Protein AF-A0A956RHZ8-F1 (afdb_monomer_lite)

Foldseek 3Di:
DDQQADADCVQQVQLNVLQVPAPHRLPGPQQKKFFLLLLVVLCVVQPPPVDDSNHHGPVLVCCNVPPDDRRDIDHLSSSVSVLSSSCSVPNPDLVSLLVVLQVVVVVVCVDPVNVVCCVPQPPQNVLVCVQVVCVSTIGQKGKDWPDDDVVDTDIDIGHPPSSDDPSNCSNVPD

Radius of gyration: 16.95 Å; chains: 1; bounding box: 36×35×51 Å

pLDDT: mean 84.94, std 13.13, range [32.81, 98.25]

Secondary structure (DSSP, 8-state):
--TTS---TTT-HHHHHHHHHSTTGGGS-TT-EEEHHHHHHHHHHS--TT--TTTS-HHHHHHHHSPPPTT-EEEHHHHHHHHHHHHHHH-SSHHHHHHHHHHHHHHHHHSHHHHHHHHHH-HHHHHTTHHHHHHHHEES-EEEEEEEETTEEEEEEE--TTSS-HHHHTTT--

Sequence (174 aa):
MTPLDAIAPDVYPTVARYLEALPRGLASYPECVNKASLLRSALDVHPLHGARPSALPSALLELIRRPPLVSTWIPAVHDLAIKLVIFDAHFGSIDAFERFAYDAQLALFDGPLYRFSMRRLGPQRLLRRVPTRWRHFHRGTTLTLERVEPGRAALLHDAPAGLYGEVAFAGLSA

Structure (mmCIF, N/CA/C/O backbone):
data_AF-A0A956RHZ8-F1
#
_entry.id   AF-A0A956RHZ8-F1
#
loop_
_atom_site.group_PDB
_atom_site.id
_atom_site.type_symbol
_atom_site.label_atom_id
_atom_site.label_alt_id
_atom_site.label_comp_id
_atom_site.label_asym_id
_atom_site.label_entity_id
_atom_site.label_seq_id
_atom_site.pdbx_PDB_ins_code
_atom_site.Cartn_x
_atom_site.Cartn_y
_atom_site.Cartn_z
_atom_site.occupancy
_atom_site.B_iso_or_equiv
_atom_site.auth_seq_id
_atom_site.auth_comp_id
_atom_site.auth_asym_id
_atom_site.auth_atom_id
_atom_site.pdbx_PDB_model_num
ATOM 1 N N . MET A 1 1 ? 9.896 -12.280 -23.480 1.00 41.50 1 MET A N 1
ATOM 2 C CA . MET A 1 1 ? 9.618 -11.256 -22.451 1.00 41.50 1 MET A CA 1
ATOM 3 C C . MET A 1 1 ? 10.223 -9.952 -22.931 1.00 41.50 1 MET A C 1
ATOM 5 O O . MET A 1 1 ? 11.437 -9.865 -23.039 1.00 41.50 1 MET A O 1
ATOM 9 N N . THR A 1 2 ? 9.392 -8.996 -23.332 1.00 32.81 2 THR A N 1
ATOM 10 C CA . THR A 1 2 ? 9.848 -7.671 -23.774 1.00 32.81 2 THR A CA 1
ATOM 11 C C . THR A 1 2 ? 10.274 -6.865 -22.538 1.00 32.81 2 THR A C 1
ATOM 13 O O . THR A 1 2 ? 9.552 -6.904 -21.544 1.00 32.81 2 THR A O 1
ATOM 16 N N . PRO A 1 3 ? 11.393 -6.123 -22.561 1.00 43.69 3 PRO A N 1
ATOM 17 C CA . PRO A 1 3 ? 11.930 -5.386 -21.403 1.00 43.69 3 PRO A CA 1
ATOM 18 C C . PRO A 1 3 ? 11.057 -4.226 -20.867 1.00 43.69 3 PRO A C 1
ATOM 20 O O . PRO A 1 3 ? 11.507 -3.481 -20.008 1.00 43.69 3 PRO A O 1
ATOM 23 N N . LEU A 1 4 ? 9.817 -4.060 -21.343 1.00 45.72 4 LEU A N 1
ATOM 24 C CA . LEU A 1 4 ? 8.912 -2.957 -20.983 1.00 45.72 4 LEU A CA 1
ATOM 25 C C . LEU A 1 4 ? 8.090 -3.183 -19.699 1.00 45.72 4 LEU A C 1
ATOM 27 O O . LEU A 1 4 ? 7.489 -2.232 -19.208 1.00 45.72 4 LEU A O 1
ATOM 31 N N . ASP A 1 5 ? 8.088 -4.398 -19.141 1.00 64.50 5 ASP A N 1
ATOM 32 C CA . ASP A 1 5 ? 7.313 -4.733 -17.931 1.00 64.50 5 ASP A CA 1
ATOM 33 C C . ASP A 1 5 ? 8.171 -5.248 -16.762 1.00 64.50 5 ASP A C 1
ATOM 35 O O . ASP A 1 5 ? 7.640 -5.739 -15.766 1.00 64.50 5 ASP A O 1
ATOM 39 N N . ALA A 1 6 ? 9.500 -5.145 -16.861 1.00 75.06 6 ALA A N 1
ATOM 40 C CA . ALA A 1 6 ? 10.400 -5.563 -15.791 1.00 75.06 6 ALA A CA 1
ATOM 41 C C . ALA A 1 6 ? 10.579 -4.448 -14.748 1.00 75.06 6 ALA A C 1
ATOM 43 O O . ALA A 1 6 ? 10.723 -3.274 -15.085 1.00 75.06 6 ALA A O 1
ATOM 44 N N . ILE A 1 7 ? 10.585 -4.827 -13.471 1.00 88.38 7 ILE A N 1
ATOM 45 C CA . ILE A 1 7 ? 10.961 -3.938 -12.369 1.00 88.38 7 ILE A CA 1
ATOM 46 C C . ILE A 1 7 ? 12.488 -3.942 -12.236 1.00 88.38 7 ILE A C 1
ATOM 48 O O . ILE A 1 7 ? 13.102 -4.988 -12.440 1.00 88.38 7 ILE A O 1
ATOM 52 N N . ALA A 1 8 ? 13.103 -2.807 -11.901 1.00 91.50 8 ALA A N 1
ATOM 53 C CA . ALA A 1 8 ? 14.537 -2.748 -11.602 1.00 91.50 8 ALA A CA 1
ATOM 54 C C . ALA A 1 8 ? 14.767 -3.144 -10.129 1.00 91.50 8 ALA A C 1
ATOM 56 O O . ALA A 1 8 ? 14.454 -2.343 -9.243 1.00 91.50 8 ALA A O 1
ATOM 57 N N . PRO A 1 9 ? 15.252 -4.365 -9.827 1.00 90.75 9 PRO A N 1
ATOM 58 C CA . PRO A 1 9 ? 15.326 -4.871 -8.454 1.00 90.75 9 PRO A CA 1
ATOM 59 C C . PRO A 1 9 ? 16.394 -4.167 -7.606 1.00 90.75 9 PRO A C 1
ATOM 61 O O . PRO A 1 9 ? 16.305 -4.180 -6.386 1.00 90.75 9 PRO A O 1
ATOM 64 N N . ASP 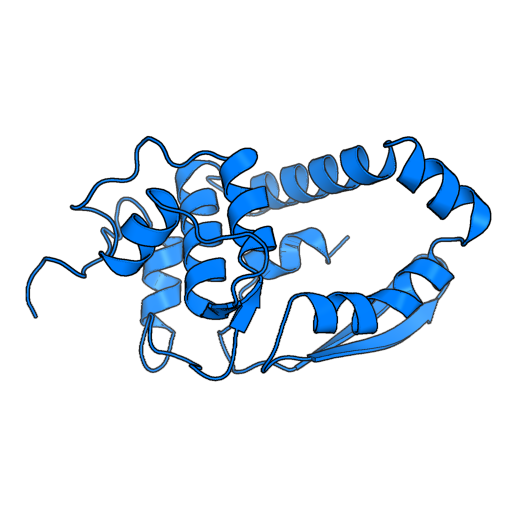A 1 10 ? 17.385 -3.538 -8.236 1.00 90.31 10 ASP A N 1
ATOM 65 C CA . ASP A 1 10 ? 18.398 -2.698 -7.590 1.00 90.31 10 ASP A CA 1
ATOM 66 C C . ASP A 1 10 ? 17.829 -1.359 -7.096 1.00 90.31 10 ASP A C 1
ATOM 68 O O . ASP A 1 10 ? 18.359 -0.773 -6.155 1.00 90.31 10 ASP A O 1
ATOM 72 N N . VAL A 1 11 ? 16.733 -0.896 -7.706 1.00 90.56 11 VAL A N 1
ATOM 73 C CA . VAL A 1 11 ? 16.038 0.342 -7.327 1.00 90.56 11 VAL A CA 1
ATOM 74 C C . VAL A 1 11 ? 14.838 0.055 -6.422 1.00 90.56 11 VAL A C 1
ATOM 76 O O . VAL A 1 11 ? 14.601 0.795 -5.472 1.00 90.56 11 VAL A O 1
ATOM 79 N N . TYR A 1 12 ? 14.085 -1.011 -6.708 1.00 92.50 12 TYR A N 1
ATOM 80 C CA . TYR A 1 12 ? 12.854 -1.380 -5.998 1.00 92.50 12 TYR A CA 1
ATOM 81 C C . TYR A 1 12 ? 12.895 -2.839 -5.507 1.00 92.50 12 TYR A C 1
ATOM 83 O O . TYR A 1 12 ? 12.127 -3.685 -5.991 1.00 92.50 12 TYR A O 1
ATOM 91 N N . PRO A 1 13 ? 13.811 -3.171 -4.576 1.00 91.88 13 PRO A N 1
ATOM 92 C CA . PRO A 1 13 ? 14.041 -4.548 -4.142 1.00 91.88 13 PRO A CA 1
ATOM 93 C C . PRO A 1 13 ? 12.826 -5.164 -3.442 1.00 91.88 13 PRO A C 1
ATOM 95 O O . PRO A 1 13 ? 12.537 -6.351 -3.628 1.00 91.88 13 PRO A O 1
ATOM 98 N N . THR A 1 14 ? 12.077 -4.383 -2.658 1.00 91.94 14 THR A N 1
ATOM 99 C CA . THR A 1 14 ? 10.922 -4.899 -1.914 1.00 91.94 14 THR A CA 1
ATOM 100 C C . THR A 1 14 ? 9.770 -5.212 -2.854 1.00 91.94 14 THR A C 1
ATOM 102 O O . THR A 1 14 ? 9.137 -6.265 -2.724 1.00 91.94 14 THR A O 1
ATOM 105 N N . VAL A 1 15 ? 9.516 -4.341 -3.834 1.00 92.12 15 VAL A N 1
ATOM 106 C CA . VAL A 1 15 ? 8.467 -4.569 -4.838 1.00 92.12 15 VAL A CA 1
ATOM 107 C C . VAL A 1 15 ? 8.823 -5.758 -5.728 1.00 92.12 15 VAL A C 1
ATOM 109 O O . VAL A 1 15 ? 7.953 -6.580 -6.009 1.00 92.12 15 VAL A O 1
ATOM 112 N N . ALA A 1 16 ? 10.089 -5.882 -6.140 1.00 93.69 16 ALA A N 1
ATOM 113 C CA . ALA A 1 16 ? 10.557 -7.006 -6.949 1.00 93.69 16 ALA A CA 1
ATOM 114 C C . ALA A 1 16 ? 10.304 -8.346 -6.257 1.00 93.69 16 ALA A C 1
ATOM 116 O O . ALA A 1 16 ? 9.614 -9.205 -6.810 1.00 93.69 16 ALA A O 1
ATOM 117 N N . ARG A 1 17 ? 10.766 -8.476 -5.009 1.00 93.00 17 ARG A N 1
ATOM 118 C CA . ARG A 1 17 ? 10.560 -9.677 -4.190 1.00 93.00 17 ARG A CA 1
ATOM 119 C C . ARG A 1 17 ? 9.079 -9.984 -3.979 1.00 93.00 17 ARG A C 1
ATOM 121 O O . ARG A 1 17 ? 8.675 -11.142 -4.014 1.00 93.00 17 ARG A O 1
ATOM 128 N N . TYR A 1 18 ? 8.265 -8.955 -3.752 1.00 94.06 18 TYR A N 1
ATOM 129 C CA . TYR A 1 18 ? 6.822 -9.111 -3.606 1.00 94.06 18 TYR A CA 1
ATOM 130 C C . TYR A 1 18 ? 6.180 -9.679 -4.876 1.00 94.06 18 TYR A C 1
ATOM 132 O O . TYR A 1 18 ? 5.458 -10.668 -4.798 1.00 94.06 18 TYR A O 1
ATOM 140 N N . LEU A 1 19 ? 6.458 -9.094 -6.045 1.00 93.75 19 LEU A N 1
ATOM 141 C CA . LEU A 1 19 ? 5.863 -9.543 -7.306 1.00 93.75 19 LEU A CA 1
ATOM 142 C C . LEU A 1 19 ? 6.330 -10.945 -7.713 1.00 93.75 19 LEU A C 1
ATOM 144 O O . LEU A 1 19 ? 5.533 -11.689 -8.277 1.00 93.75 19 LEU A O 1
ATOM 148 N N . GLU A 1 20 ? 7.577 -11.309 -7.412 1.00 93.94 20 GLU A N 1
ATOM 149 C CA . GLU A 1 20 ? 8.113 -12.655 -7.652 1.00 93.94 20 GLU A CA 1
ATOM 150 C C . GLU A 1 20 ? 7.435 -13.719 -6.775 1.00 93.94 20 GLU A C 1
ATOM 152 O O . GLU A 1 20 ? 7.165 -14.824 -7.239 1.00 93.94 20 GLU A O 1
ATOM 157 N N . ALA A 1 21 ? 7.096 -13.379 -5.528 1.00 93.81 21 ALA A N 1
ATOM 158 C CA . ALA A 1 21 ? 6.405 -14.288 -4.614 1.00 93.81 21 ALA A CA 1
ATOM 159 C C . ALA A 1 21 ? 4.920 -14.510 -4.966 1.00 93.81 21 ALA A C 1
ATOM 161 O O . ALA A 1 21 ? 4.289 -15.431 -4.441 1.00 93.81 21 ALA A O 1
ATOM 162 N N . LEU A 1 22 ? 4.337 -13.667 -5.822 1.00 94.44 22 LEU A N 1
ATOM 163 C CA . LEU A 1 22 ? 2.934 -13.765 -6.207 1.00 94.44 22 LEU A CA 1
ATOM 164 C C . LEU A 1 22 ? 2.716 -14.777 -7.347 1.00 94.44 22 LEU A C 1
ATOM 166 O O . LEU A 1 22 ? 3.477 -14.775 -8.313 1.00 94.44 22 LEU A O 1
ATOM 170 N N . PRO A 1 23 ? 1.603 -15.542 -7.348 1.00 95.00 23 PRO A N 1
ATOM 171 C CA . PRO A 1 23 ? 1.362 -16.584 -8.353 1.00 95.00 23 PRO A CA 1
ATOM 172 C C . PRO A 1 23 ? 1.405 -16.109 -9.813 1.00 95.00 23 PRO A C 1
ATOM 174 O O . PRO A 1 23 ? 1.738 -16.879 -10.710 1.00 95.00 23 PRO A O 1
ATOM 177 N N . ARG A 1 24 ? 1.005 -14.858 -10.074 1.00 94.69 24 ARG A N 1
ATOM 178 C CA . ARG A 1 24 ? 0.957 -14.240 -11.412 1.00 94.69 24 ARG A CA 1
ATOM 179 C C . ARG A 1 24 ? 1.449 -12.787 -11.399 1.00 94.69 24 ARG A C 1
ATOM 181 O O . ARG A 1 24 ? 0.967 -11.967 -12.185 1.00 94.69 24 ARG A O 1
ATOM 188 N N . GLY A 1 25 ? 2.343 -12.435 -10.470 1.00 94.44 25 GLY A N 1
ATOM 189 C CA . GLY A 1 25 ? 2.819 -11.059 -10.299 1.00 94.44 25 GLY A CA 1
ATOM 190 C C . GLY A 1 25 ? 1.663 -10.064 -10.167 1.00 94.44 25 GLY A C 1
ATOM 191 O O . GLY A 1 25 ? 0.713 -10.302 -9.416 1.00 94.44 25 GLY A O 1
ATOM 192 N N . LEU A 1 26 ? 1.695 -8.985 -10.957 1.00 95.00 26 LEU A N 1
ATOM 193 C CA . LEU A 1 26 ? 0.658 -7.944 -10.967 1.00 95.00 26 LEU A CA 1
ATOM 194 C C . LEU A 1 26 ? -0.754 -8.459 -11.299 1.00 95.00 26 LEU A C 1
ATOM 196 O O . LEU A 1 26 ? -1.726 -7.851 -10.860 1.00 95.00 26 LEU A O 1
ATOM 200 N N . ALA A 1 27 ? -0.885 -9.571 -12.024 1.00 95.88 27 ALA A N 1
ATOM 201 C CA . ALA A 1 27 ? -2.176 -10.158 -12.398 1.00 95.88 27 ALA A CA 1
ATOM 202 C C . ALA A 1 27 ? -2.739 -11.138 -11.344 1.00 95.88 27 ALA A C 1
ATOM 204 O O . ALA A 1 27 ? -3.691 -11.883 -11.608 1.00 95.88 27 ALA A O 1
ATOM 205 N N . SER A 1 28 ? -2.138 -11.197 -10.155 1.00 95.88 28 SER A N 1
ATOM 206 C CA . SER A 1 28 ? -2.607 -12.060 -9.067 1.00 95.88 28 SER A CA 1
ATOM 207 C C . SER A 1 28 ? -3.887 -11.515 -8.437 1.00 95.88 28 SER A C 1
ATOM 209 O O . SER A 1 28 ? -4.048 -10.306 -8.301 1.00 95.88 28 SER A O 1
ATOM 211 N N . TYR A 1 29 ? -4.783 -12.426 -8.044 1.00 97.31 29 TYR A N 1
ATOM 212 C CA . TYR A 1 29 ? -6.012 -12.124 -7.294 1.00 97.31 29 TYR A CA 1
ATOM 213 C C . TYR A 1 29 ? -6.885 -11.013 -7.918 1.00 97.31 29 TYR A C 1
ATOM 215 O O . TYR A 1 29 ? -7.143 -9.996 -7.273 1.00 97.31 29 TYR A O 1
ATOM 223 N N . PRO A 1 30 ? -7.328 -11.158 -9.183 1.00 96.56 30 PRO A N 1
ATOM 224 C CA . PRO A 1 30 ? -8.095 -10.126 -9.893 1.00 96.56 30 PRO A CA 1
ATOM 225 C C . PRO A 1 30 ? -9.420 -9.742 -9.209 1.00 96.56 30 PRO A C 1
ATOM 227 O O . PRO A 1 30 ? -9.944 -8.653 -9.439 1.00 96.56 30 PRO A O 1
ATOM 230 N N . GLU A 1 31 ? -9.969 -10.616 -8.369 1.00 97.25 31 GLU A N 1
ATOM 231 C CA . GLU A 1 31 ? -11.149 -10.375 -7.538 1.00 97.25 31 GLU A CA 1
ATOM 232 C C . GLU A 1 31 ? -10.883 -9.445 -6.342 1.00 97.25 31 GLU A C 1
ATOM 234 O O . GLU A 1 31 ? -11.823 -8.865 -5.786 1.00 97.25 31 GLU A O 1
ATOM 239 N N . CYS A 1 32 ? -9.616 -9.278 -5.956 1.00 98.19 32 CYS A N 1
ATOM 240 C CA . CYS A 1 32 ? -9.198 -8.417 -4.861 1.00 98.19 32 CYS A CA 1
ATOM 241 C C . CYS A 1 32 ? -8.945 -6.994 -5.368 1.00 98.19 32 CYS A C 1
ATOM 243 O O . CYS A 1 32 ? -7.999 -6.737 -6.119 1.00 98.19 32 CYS A O 1
ATOM 245 N N . VAL A 1 33 ? -9.771 -6.041 -4.930 1.00 98.25 33 VAL A N 1
ATOM 246 C CA . VAL A 1 33 ? -9.686 -4.640 -5.365 1.00 98.25 33 VAL A CA 1
ATOM 247 C C . VAL A 1 33 ? -9.801 -3.659 -4.206 1.00 98.25 33 VAL A C 1
ATOM 249 O O . VAL A 1 33 ? -10.583 -3.853 -3.274 1.00 98.25 33 VAL A O 1
ATOM 252 N N . ASN A 1 34 ? -9.077 -2.549 -4.331 1.00 96.69 34 ASN A N 1
ATOM 253 C CA . ASN A 1 34 ? -9.053 -1.447 -3.378 1.00 96.69 34 ASN A CA 1
ATOM 254 C C . ASN A 1 34 ? -9.588 -0.172 -4.035 1.00 96.69 34 ASN A C 1
ATOM 256 O O . ASN A 1 34 ? -9.466 0.020 -5.247 1.00 96.69 34 ASN A O 1
ATOM 260 N N . LYS A 1 35 ? -10.161 0.741 -3.250 1.00 96.81 35 LYS A N 1
ATOM 261 C CA . LYS A 1 35 ? -10.472 2.086 -3.743 1.00 96.81 35 LYS A CA 1
ATOM 262 C C . LYS A 1 35 ? -9.190 2.869 -4.000 1.00 96.81 35 LYS A C 1
ATOM 264 O O . LYS A 1 35 ? -8.336 2.980 -3.120 1.00 96.81 35 LYS A O 1
ATOM 269 N N . ALA A 1 36 ? -9.122 3.519 -5.157 1.00 96.00 36 ALA A N 1
ATOM 270 C CA . ALA A 1 36 ? -8.007 4.368 -5.567 1.00 96.00 36 ALA A CA 1
ATOM 271 C C . ALA A 1 36 ? -7.772 5.564 -4.627 1.00 96.00 36 ALA A C 1
ATOM 273 O O . ALA A 1 36 ? -6.696 6.154 -4.654 1.00 96.00 36 ALA A O 1
ATOM 274 N N . SER A 1 37 ? -8.734 5.914 -3.763 1.00 92.25 37 SER A N 1
ATOM 275 C CA . SER A 1 37 ? -8.511 6.875 -2.678 1.00 92.25 37 SER A CA 1
ATOM 276 C C . SER A 1 37 ? -7.318 6.503 -1.793 1.00 92.25 37 SER A C 1
ATOM 278 O O . SER A 1 37 ? -6.596 7.399 -1.378 1.00 92.25 37 SER A O 1
ATOM 280 N N . LEU A 1 38 ? -7.093 5.209 -1.518 1.00 90.25 38 LEU A N 1
ATOM 281 C CA . LEU A 1 38 ? -5.974 4.759 -0.679 1.00 90.25 38 LEU A CA 1
ATOM 282 C C . LEU A 1 38 ? -4.627 5.052 -1.347 1.00 90.25 38 LEU A C 1
ATOM 284 O O . LEU A 1 38 ? -3.755 5.665 -0.736 1.00 90.25 38 LEU A O 1
ATOM 288 N N . LEU A 1 39 ? -4.505 4.670 -2.618 1.00 92.06 39 LEU A N 1
ATOM 289 C CA . LEU A 1 39 ? -3.349 4.962 -3.458 1.00 92.06 39 LEU A CA 1
ATOM 290 C C . LEU A 1 39 ? -3.074 6.469 -3.528 1.00 92.06 39 LEU A C 1
ATOM 292 O O . LEU A 1 39 ? -1.945 6.907 -3.334 1.00 92.06 39 LEU A O 1
ATOM 296 N N . ARG A 1 40 ? -4.110 7.268 -3.803 1.00 92.62 40 ARG A N 1
ATOM 297 C CA . ARG A 1 40 ? -3.967 8.721 -3.950 1.00 92.62 40 ARG A CA 1
ATOM 298 C C . ARG A 1 40 ? -3.499 9.383 -2.671 1.00 92.62 40 ARG A C 1
ATOM 300 O O . ARG A 1 40 ? -2.542 10.136 -2.724 1.00 92.62 40 ARG A O 1
ATOM 307 N N . SER A 1 41 ? -4.094 9.035 -1.532 1.00 87.94 41 SER A N 1
ATOM 308 C CA . SER A 1 41 ? -3.634 9.554 -0.244 1.00 87.94 41 SER A CA 1
ATOM 309 C C . SER A 1 41 ? -2.168 9.211 0.032 1.00 87.94 41 SER A C 1
ATOM 311 O O . SER A 1 41 ? -1.459 10.038 0.590 1.00 87.94 41 SER A O 1
ATOM 313 N N . ALA A 1 42 ? -1.693 8.031 -0.382 1.00 87.44 42 ALA A N 1
ATOM 314 C CA . ALA A 1 42 ? -0.281 7.679 -0.248 1.00 87.44 42 ALA A CA 1
ATOM 315 C C . ALA A 1 42 ? 0.622 8.527 -1.164 1.00 87.44 42 ALA A C 1
ATOM 317 O O . ALA A 1 42 ? 1.646 9.027 -0.708 1.00 87.44 42 ALA A O 1
ATOM 318 N N . LEU A 1 43 ? 0.229 8.734 -2.425 1.00 90.56 43 LEU A N 1
ATOM 319 C CA . LEU A 1 43 ? 0.979 9.556 -3.386 1.00 90.56 43 LEU A CA 1
ATOM 320 C C . LEU A 1 43 ? 0.965 11.053 -3.048 1.00 90.56 43 LEU A C 1
ATOM 322 O O . LEU A 1 43 ? 1.943 11.738 -3.331 1.00 90.56 43 LEU A O 1
ATOM 326 N N . ASP A 1 44 ? -0.114 11.554 -2.444 1.00 89.69 44 ASP A N 1
ATOM 327 C CA . ASP A 1 44 ? -0.213 12.948 -1.995 1.00 89.69 44 ASP A CA 1
ATOM 328 C C . ASP A 1 44 ? 0.795 13.235 -0.869 1.00 89.69 44 ASP A C 1
ATOM 330 O O . ASP A 1 44 ? 1.333 14.337 -0.789 1.00 89.69 44 ASP A O 1
ATOM 334 N N . VAL A 1 45 ? 1.071 12.243 -0.013 1.00 86.31 45 VAL A N 1
ATOM 335 C CA . VAL A 1 45 ? 2.034 12.369 1.091 1.00 86.31 45 VAL A CA 1
ATOM 336 C C . VAL A 1 45 ? 3.462 12.042 0.647 1.00 86.31 45 VAL A C 1
ATOM 338 O O . VAL A 1 45 ? 4.395 12.747 1.024 1.00 86.31 45 VAL A O 1
ATOM 341 N N . HIS A 1 46 ? 3.635 11.022 -0.198 1.00 89.44 46 HIS A N 1
ATOM 342 C CA . HIS A 1 46 ? 4.923 10.624 -0.769 1.00 89.44 46 HIS A CA 1
ATOM 343 C C . HIS A 1 46 ? 4.870 10.589 -2.294 1.00 89.44 46 HIS A C 1
ATOM 345 O O . HIS A 1 46 ? 4.704 9.522 -2.901 1.00 89.44 46 HIS A O 1
ATOM 351 N N . PRO A 1 47 ? 5.054 11.747 -2.943 1.00 89.50 47 PRO A N 1
ATOM 352 C CA . PRO A 1 47 ? 5.069 11.803 -4.389 1.00 89.50 47 PRO A CA 1
ATOM 353 C C . PRO A 1 47 ? 6.217 10.976 -4.979 1.00 89.50 47 PRO A C 1
ATOM 355 O O . PRO A 1 47 ? 7.363 11.038 -4.531 1.00 89.50 47 PRO A O 1
ATOM 358 N N . LEU A 1 48 ? 5.926 10.235 -6.047 1.00 90.50 48 LEU A N 1
ATOM 359 C CA . LEU A 1 48 ? 6.902 9.433 -6.791 1.00 90.50 48 LEU A CA 1
ATOM 360 C C . LEU A 1 48 ? 7.376 10.153 -8.066 1.00 90.50 48 LEU A C 1
ATOM 362 O O . LEU A 1 48 ? 7.392 9.578 -9.154 1.00 90.50 48 LEU A O 1
ATOM 366 N N . HIS A 1 49 ? 7.772 11.426 -7.951 1.00 78.88 49 HIS A N 1
ATOM 367 C CA . HIS A 1 49 ? 8.194 12.248 -9.100 1.00 78.88 49 HIS A CA 1
ATOM 368 C C . HIS A 1 49 ? 9.404 11.676 -9.863 1.00 78.88 49 HIS A C 1
ATOM 370 O O . HIS A 1 49 ? 9.569 11.948 -11.050 1.00 78.88 49 HIS A O 1
ATOM 376 N N . GLY A 1 50 ? 10.233 10.866 -9.198 1.00 78.12 50 GLY A N 1
ATOM 377 C CA . GLY A 1 50 ? 11.404 10.211 -9.784 1.00 78.12 50 GLY A CA 1
ATOM 378 C C . GLY A 1 50 ? 11.133 8.866 -10.468 1.00 78.12 50 GLY A C 1
ATOM 379 O O . GLY A 1 50 ? 12.084 8.265 -10.960 1.00 78.12 50 GLY A O 1
ATOM 380 N N . ALA A 1 51 ? 9.887 8.375 -10.505 1.00 83.12 51 ALA A N 1
ATOM 381 C CA . ALA A 1 51 ? 9.554 7.070 -11.080 1.00 83.12 51 ALA A CA 1
ATOM 382 C C . ALA A 1 51 ? 9.856 7.008 -12.591 1.00 83.12 51 ALA A C 1
ATOM 384 O O . ALA A 1 51 ? 9.300 7.768 -13.394 1.00 83.12 51 ALA A O 1
ATOM 385 N N . ARG A 1 52 ? 10.737 6.082 -12.999 1.00 81.06 52 ARG A N 1
ATOM 386 C CA . ARG A 1 52 ? 11.236 5.981 -14.383 1.00 81.06 52 ARG A CA 1
ATOM 387 C C . ARG A 1 52 ? 10.613 4.804 -15.145 1.00 81.06 52 ARG A C 1
ATOM 389 O O . ARG A 1 52 ? 10.490 3.725 -14.569 1.00 81.06 52 ARG A O 1
ATOM 396 N N . PRO A 1 53 ? 10.323 4.962 -16.456 1.00 79.75 53 PRO A N 1
ATOM 397 C CA . PRO A 1 53 ? 9.921 3.868 -17.350 1.00 79.75 53 PRO A CA 1
ATOM 398 C C . PRO A 1 53 ? 10.823 2.642 -17.321 1.00 79.75 53 PRO A C 1
ATOM 400 O O . PRO A 1 53 ? 10.344 1.532 -17.473 1.00 79.75 53 PRO A O 1
ATOM 403 N N . SER A 1 54 ? 12.124 2.846 -17.122 1.00 83.06 54 SER A N 1
ATOM 404 C CA . SER A 1 54 ? 13.112 1.769 -17.100 1.00 83.06 54 SER A CA 1
ATOM 405 C C . SER A 1 54 ? 13.140 0.973 -15.794 1.00 83.06 54 SER A C 1
ATOM 407 O O . SER A 1 54 ? 13.906 0.023 -15.706 1.00 83.06 54 SER A O 1
ATOM 409 N N . ALA A 1 55 ? 12.396 1.393 -14.765 1.00 87.12 55 ALA A N 1
ATOM 410 C CA . ALA A 1 55 ? 12.510 0.836 -13.419 1.00 87.12 55 ALA A CA 1
ATOM 411 C C . ALA A 1 55 ? 11.200 0.254 -12.867 1.00 87.12 55 ALA A C 1
ATOM 413 O O . ALA A 1 55 ? 11.237 -0.482 -11.883 1.00 87.12 55 ALA A O 1
ATOM 414 N N . LEU A 1 56 ? 10.054 0.560 -13.483 1.00 91.44 56 LEU A N 1
ATOM 415 C CA . LEU A 1 56 ? 8.740 0.100 -13.040 1.00 91.44 56 LEU A CA 1
ATOM 416 C C . LEU A 1 56 ? 7.918 -0.451 -14.210 1.00 91.44 56 LEU A C 1
ATOM 418 O O . LEU A 1 56 ? 7.963 0.126 -15.297 1.00 91.44 56 LEU A O 1
ATOM 422 N N . PRO A 1 57 ? 7.082 -1.478 -13.970 1.00 92.12 57 PRO A N 1
ATOM 423 C CA . PRO A 1 57 ? 6.091 -1.926 -14.934 1.00 92.12 57 PRO A CA 1
ATOM 424 C C . PRO A 1 57 ? 5.169 -0.792 -15.391 1.00 92.12 57 PRO A C 1
ATOM 426 O O . PRO A 1 57 ? 4.754 0.064 -14.598 1.00 92.12 57 PRO A O 1
ATOM 429 N N . SER A 1 58 ? 4.789 -0.839 -16.666 1.00 91.38 58 SER A N 1
ATOM 430 C CA . SER A 1 58 ? 3.933 0.152 -17.327 1.00 91.38 58 SER A CA 1
ATOM 431 C C . SER A 1 58 ? 2.636 0.453 -16.557 1.00 91.38 58 SER A C 1
ATOM 433 O O . SER A 1 58 ? 2.296 1.620 -16.349 1.00 91.38 58 SER A O 1
ATOM 435 N N . ALA A 1 59 ? 1.969 -0.585 -16.048 1.00 93.19 59 ALA A N 1
ATOM 436 C CA . ALA A 1 59 ? 0.736 -0.469 -15.269 1.00 93.19 59 ALA A CA 1
ATOM 437 C C . ALA A 1 59 ? 0.902 0.359 -13.980 1.00 93.19 59 ALA A C 1
ATOM 439 O O . ALA A 1 59 ? 0.034 1.162 -13.635 1.00 93.19 59 ALA A O 1
ATOM 440 N N . LEU A 1 60 ? 2.027 0.208 -13.271 1.00 94.69 60 LEU A N 1
ATOM 441 C CA . LEU A 1 60 ? 2.286 0.977 -12.049 1.00 94.69 60 LEU A CA 1
ATOM 442 C C . LEU A 1 60 ? 2.629 2.432 -12.377 1.00 94.69 60 LEU A C 1
ATOM 444 O O . LEU A 1 60 ? 2.156 3.348 -11.706 1.00 94.69 60 LEU A O 1
ATOM 448 N N . LEU A 1 61 ? 3.401 2.659 -13.442 1.00 93.75 61 LEU A N 1
ATOM 449 C CA . LEU A 1 61 ? 3.724 4.010 -13.906 1.00 93.75 61 LEU A CA 1
ATOM 450 C C . LEU A 1 61 ? 2.490 4.787 -14.340 1.00 93.75 61 LEU A C 1
ATOM 452 O O . LEU A 1 61 ? 2.410 5.990 -14.088 1.00 93.75 61 LEU A O 1
ATOM 456 N N . GLU A 1 62 ? 1.534 4.127 -14.987 1.00 93.56 62 GLU A N 1
ATOM 457 C CA . GLU A 1 62 ? 0.272 4.757 -15.353 1.00 93.56 62 GLU A CA 1
ATOM 458 C C . GLU A 1 62 ? -0.506 5.211 -14.117 1.00 93.56 62 GLU A C 1
ATOM 460 O O . GLU A 1 62 ? -0.931 6.364 -14.065 1.00 93.56 62 GLU A O 1
ATOM 465 N N . LEU A 1 63 ? -0.613 4.358 -13.097 1.00 94.94 63 LEU A N 1
ATOM 466 C CA . LEU A 1 63 ? -1.274 4.702 -11.837 1.00 94.94 63 LEU A CA 1
ATOM 467 C C . LEU A 1 63 ? -0.586 5.854 -11.092 1.00 94.94 63 LEU A C 1
ATOM 469 O O . LEU A 1 63 ? -1.271 6.653 -10.459 1.00 94.94 63 LEU A O 1
ATOM 473 N N . ILE 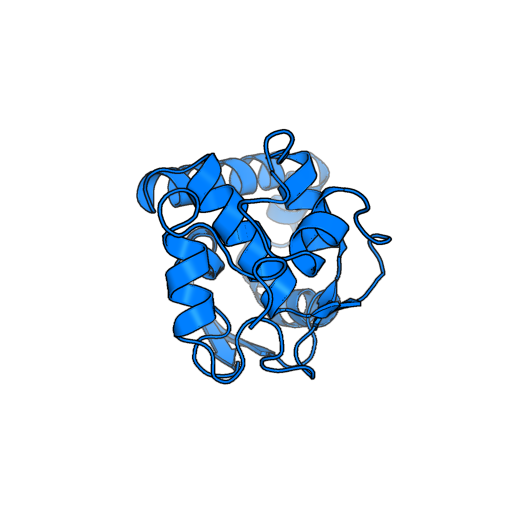A 1 64 ? 0.742 5.965 -11.181 1.00 94.69 64 ILE A N 1
ATOM 474 C CA . ILE A 1 64 ? 1.503 7.076 -10.587 1.00 94.69 64 ILE A CA 1
ATOM 475 C C . ILE A 1 64 ? 1.270 8.377 -11.366 1.00 94.69 64 ILE A C 1
ATOM 477 O O . ILE A 1 64 ? 1.027 9.425 -10.773 1.00 94.69 64 ILE A O 1
ATOM 481 N N . ARG A 1 65 ? 1.356 8.329 -12.701 1.00 93.50 65 ARG A N 1
ATOM 482 C CA . ARG A 1 65 ? 1.281 9.521 -13.566 1.00 93.50 65 ARG A CA 1
ATOM 483 C C . ARG A 1 65 ? -0.133 10.048 -13.735 1.00 93.50 65 ARG A C 1
ATOM 485 O O . ARG A 1 65 ? -0.330 11.251 -13.877 1.00 93.50 65 ARG A O 1
ATOM 492 N N . ARG A 1 66 ? -1.107 9.144 -13.782 1.00 94.31 66 ARG A N 1
ATOM 493 C CA . ARG A 1 66 ? -2.526 9.442 -13.983 1.00 94.31 66 ARG A CA 1
ATOM 494 C C . ARG A 1 66 ? -3.352 8.667 -12.954 1.00 94.31 66 ARG A C 1
ATOM 496 O O . ARG A 1 66 ? -4.061 7.731 -13.327 1.00 94.31 66 ARG A O 1
ATOM 503 N N . PRO A 1 67 ? -3.2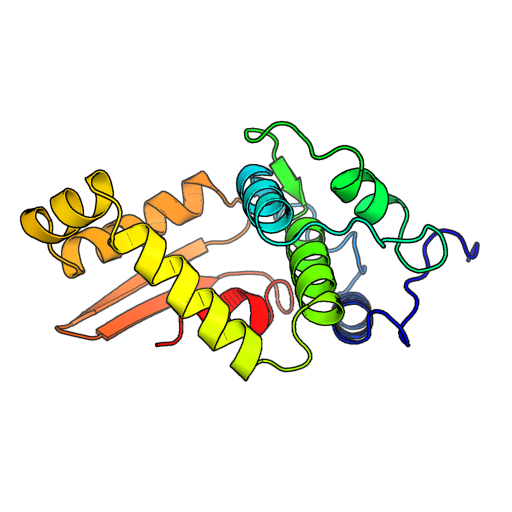77 9.042 -11.661 1.00 94.19 67 PRO A N 1
ATOM 504 C CA . PRO A 1 67 ? -4.030 8.355 -10.623 1.00 94.19 67 PRO A CA 1
ATOM 505 C C . PRO A 1 67 ? -5.535 8.381 -10.932 1.00 94.19 67 PRO A C 1
ATOM 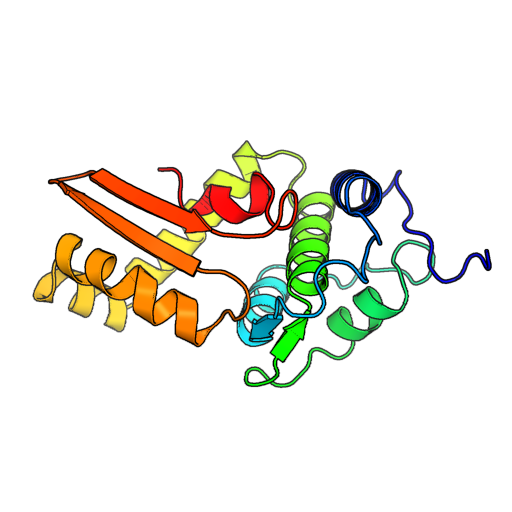507 O O . PRO A 1 67 ? -6.076 9.459 -11.211 1.00 94.19 67 PRO A O 1
ATOM 510 N N . PRO A 1 68 ? -6.240 7.236 -10.859 1.00 96.12 68 PRO A N 1
ATOM 511 C CA . PRO A 1 68 ? -7.677 7.183 -11.113 1.00 96.12 68 PRO A CA 1
ATOM 512 C C . PRO A 1 68 ? -8.496 8.077 -10.169 1.00 96.12 68 PRO A C 1
ATOM 514 O O . PRO A 1 68 ? -8.014 8.592 -9.157 1.00 96.12 68 PRO A O 1
ATOM 517 N N . LEU A 1 69 ? -9.789 8.252 -10.454 1.00 96.69 69 LEU A N 1
ATOM 518 C CA . LEU A 1 69 ? -10.687 8.948 -9.525 1.00 96.69 69 LEU A CA 1
ATOM 519 C C . LEU A 1 69 ? -10.742 8.206 -8.185 1.00 96.69 69 LEU A C 1
ATOM 521 O O . LEU A 1 69 ? -10.744 6.980 -8.168 1.00 96.69 69 LEU A O 1
ATOM 525 N N . VAL A 1 70 ? -10.860 8.935 -7.072 1.00 94.12 70 VAL A N 1
ATOM 526 C CA . VAL A 1 70 ? -10.850 8.373 -5.703 1.00 94.12 70 VAL A CA 1
ATOM 527 C C . VAL A 1 70 ? -11.898 7.274 -5.460 1.00 94.12 70 VAL A C 1
ATOM 529 O O . VAL A 1 70 ? -11.709 6.414 -4.604 1.00 94.12 70 VAL A O 1
ATOM 532 N N . SER A 1 71 ? -12.999 7.284 -6.215 1.00 95.38 71 SER A N 1
ATOM 533 C CA . SER A 1 71 ? -14.076 6.289 -6.155 1.00 95.38 71 SER A CA 1
ATOM 534 C C . SER A 1 71 ? -13.822 5.033 -6.999 1.00 95.38 71 SER A C 1
ATOM 536 O O . SER A 1 71 ? -14.572 4.065 -6.865 1.00 95.38 71 SER A O 1
ATOM 538 N N . THR A 1 72 ? -12.795 5.039 -7.852 1.00 98.06 72 THR A N 1
ATOM 539 C CA . THR A 1 72 ? -12.445 3.932 -8.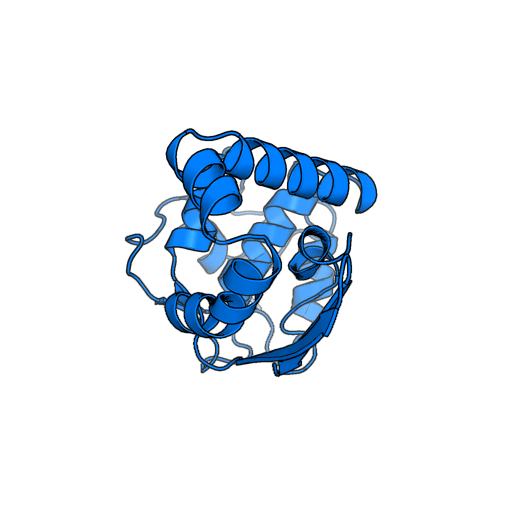753 1.00 98.06 72 THR A CA 1
ATOM 540 C C . THR A 1 72 ? -11.917 2.747 -7.957 1.00 98.06 72 THR A C 1
ATOM 542 O O . THR A 1 72 ? -11.164 2.928 -7.002 1.00 98.06 72 THR A O 1
ATOM 545 N N . TRP A 1 73 ? -12.280 1.534 -8.369 1.00 98.12 73 TRP A N 1
ATOM 546 C CA . TRP A 1 73 ? -11.697 0.301 -7.847 1.00 98.12 73 TRP A CA 1
ATOM 547 C C . TRP A 1 73 ? -10.506 -0.110 -8.709 1.00 98.12 73 TRP A C 1
ATOM 549 O O . TRP A 1 73 ? -10.625 -0.156 -9.931 1.00 98.12 73 TRP A O 1
ATOM 559 N N . ILE A 1 74 ? -9.377 -0.402 -8.073 1.00 97.94 74 ILE A N 1
ATOM 560 C CA . ILE A 1 74 ? -8.135 -0.847 -8.716 1.00 97.94 74 ILE A CA 1
ATOM 561 C C . ILE A 1 74 ? -7.681 -2.179 -8.108 1.00 97.94 74 ILE A C 1
ATOM 563 O O . ILE A 1 74 ? -8.033 -2.450 -6.958 1.00 97.94 74 ILE A O 1
ATOM 567 N N . PRO A 1 75 ? -6.898 -3.007 -8.823 1.00 98.00 75 PRO A N 1
ATOM 568 C CA . PRO A 1 75 ? -6.364 -4.247 -8.262 1.00 98.00 75 PRO A CA 1
ATOM 569 C C . PRO A 1 75 ? -5.600 -3.997 -6.956 1.00 98.00 75 PRO A C 1
ATOM 571 O O . PRO A 1 75 ? -4.727 -3.127 -6.897 1.00 98.00 75 PRO A O 1
ATOM 574 N N . ALA A 1 76 ? -5.905 -4.772 -5.913 1.00 96.62 76 ALA A N 1
ATOM 575 C CA . ALA A 1 76 ? -5.268 -4.635 -4.601 1.00 96.62 76 ALA A CA 1
ATOM 576 C C . ALA A 1 76 ? -3.747 -4.846 -4.685 1.00 96.62 76 ALA A C 1
ATOM 578 O O . ALA A 1 76 ? -2.982 -4.138 -4.033 1.00 96.62 76 ALA A O 1
ATOM 579 N N . VAL A 1 77 ? -3.304 -5.745 -5.572 1.00 96.75 77 VAL A N 1
ATOM 580 C CA . VAL A 1 77 ? -1.883 -5.976 -5.856 1.00 96.75 77 VAL A CA 1
ATOM 581 C C . VAL A 1 77 ? -1.190 -4.713 -6.370 1.00 96.75 77 VAL A C 1
ATOM 583 O O . VAL A 1 77 ? -0.049 -4.464 -5.994 1.00 96.75 77 VAL A O 1
ATOM 586 N N . HIS A 1 78 ? -1.854 -3.907 -7.203 1.00 96.62 78 HIS A N 1
ATOM 587 C CA . HIS A 1 78 ? -1.266 -2.675 -7.738 1.00 96.62 78 HIS A CA 1
ATOM 588 C C . HIS A 1 78 ? -1.158 -1.592 -6.660 1.00 96.62 78 HIS A C 1
ATOM 590 O O . HIS A 1 78 ? -0.132 -0.922 -6.563 1.00 96.62 78 HIS A O 1
ATOM 596 N N . ASP A 1 79 ? -2.193 -1.447 -5.827 1.00 95.12 79 ASP A N 1
ATOM 597 C CA . ASP A 1 79 ? -2.174 -0.539 -4.675 1.00 95.12 79 ASP A CA 1
ATOM 598 C C . ASP A 1 79 ? -1.040 -0.896 -3.702 1.00 95.12 79 ASP A C 1
ATOM 600 O O . ASP A 1 79 ? -0.266 -0.021 -3.309 1.00 95.12 79 ASP A O 1
ATOM 604 N N . LEU A 1 80 ? -0.878 -2.181 -3.362 1.00 94.38 80 LEU A N 1
ATOM 605 C CA . LEU A 1 80 ? 0.229 -2.605 -2.507 1.00 94.38 80 LEU A CA 1
ATOM 606 C C . LEU A 1 80 ? 1.587 -2.424 -3.188 1.00 94.38 80 LEU A C 1
ATOM 608 O O . LEU A 1 80 ? 2.504 -1.906 -2.557 1.00 94.38 80 LEU A O 1
ATOM 612 N N . ALA A 1 81 ? 1.723 -2.787 -4.465 1.00 94.81 81 ALA A N 1
ATOM 613 C CA . ALA A 1 81 ? 2.974 -2.600 -5.191 1.00 94.81 81 ALA A CA 1
ATOM 614 C C . ALA A 1 81 ? 3.424 -1.132 -5.155 1.00 94.81 81 ALA A C 1
ATOM 616 O O . ALA A 1 81 ? 4.589 -0.870 -4.888 1.00 94.81 81 ALA A O 1
ATOM 617 N N . ILE A 1 82 ? 2.514 -0.164 -5.321 1.00 93.81 82 ILE A N 1
ATOM 618 C CA . ILE A 1 82 ? 2.874 1.261 -5.239 1.00 93.81 82 ILE A CA 1
ATOM 619 C C . ILE A 1 82 ? 3.265 1.673 -3.816 1.00 93.81 82 ILE A C 1
ATOM 621 O O . ILE A 1 82 ? 4.217 2.432 -3.653 1.00 93.81 82 ILE A O 1
ATOM 625 N N . LYS A 1 83 ? 2.606 1.154 -2.776 1.00 91.19 83 LYS A N 1
ATOM 626 C CA . LYS A 1 83 ? 3.037 1.394 -1.385 1.00 91.19 83 LYS A CA 1
ATOM 627 C C . LYS A 1 83 ? 4.438 0.848 -1.121 1.00 91.19 83 LYS A C 1
ATOM 629 O O . LYS A 1 83 ? 5.212 1.495 -0.428 1.00 91.19 83 LYS A O 1
ATOM 634 N N . LEU A 1 84 ? 4.784 -0.294 -1.712 1.00 92.25 84 LEU A N 1
ATOM 635 C CA . LEU A 1 84 ? 6.136 -0.846 -1.647 1.00 92.25 84 LEU A CA 1
ATOM 636 C C . LEU A 1 84 ? 7.140 -0.024 -2.476 1.00 92.25 84 LEU A C 1
ATOM 638 O O . LEU A 1 84 ? 8.282 0.117 -2.060 1.00 92.25 84 LEU A O 1
ATOM 642 N N . VAL A 1 85 ? 6.724 0.588 -3.592 1.00 93.31 85 VAL A N 1
ATOM 643 C CA . VAL A 1 85 ? 7.567 1.548 -4.332 1.00 93.31 85 VAL A CA 1
ATOM 644 C C . VAL A 1 85 ? 7.832 2.788 -3.476 1.00 93.31 85 VAL A C 1
ATOM 646 O O . VAL A 1 85 ? 8.957 3.275 -3.438 1.00 93.31 85 VAL A O 1
ATOM 649 N N . ILE A 1 86 ? 6.812 3.298 -2.777 1.00 91.44 86 ILE A N 1
ATOM 650 C CA . ILE A 1 86 ? 6.961 4.397 -1.812 1.00 91.44 86 ILE A CA 1
ATOM 651 C C . ILE A 1 86 ? 7.914 3.985 -0.691 1.00 91.44 86 ILE A C 1
ATOM 653 O O . ILE A 1 86 ? 8.789 4.770 -0.338 1.00 91.44 86 ILE A O 1
ATOM 657 N N . PHE A 1 87 ? 7.765 2.766 -0.171 1.00 91.12 87 PHE A N 1
ATOM 658 C CA . PHE A 1 87 ? 8.672 2.198 0.818 1.00 91.12 87 PHE A CA 1
ATOM 659 C C . PHE A 1 87 ? 10.116 2.216 0.309 1.00 91.12 87 PHE A C 1
ATOM 661 O O . PHE A 1 87 ? 10.928 2.937 0.867 1.00 91.12 87 PHE A O 1
ATOM 668 N N . ASP A 1 88 ? 10.416 1.560 -0.810 1.00 91.31 88 ASP A N 1
ATOM 669 C CA . ASP A 1 88 ? 11.776 1.509 -1.363 1.00 91.31 88 ASP A CA 1
ATOM 670 C C . ASP A 1 88 ? 12.346 2.910 -1.687 1.00 91.31 88 ASP A C 1
ATOM 672 O O . ASP A 1 88 ? 13.542 3.148 -1.532 1.00 91.31 88 ASP A O 1
ATOM 676 N N . ALA A 1 89 ? 11.502 3.860 -2.109 1.00 91.00 89 ALA A N 1
ATOM 677 C CA . ALA A 1 89 ? 11.935 5.206 -2.490 1.00 91.00 89 ALA A CA 1
ATOM 678 C C . ALA A 1 89 ? 12.181 6.161 -1.308 1.00 91.00 89 ALA A C 1
ATOM 680 O O . ALA A 1 89 ? 13.003 7.069 -1.429 1.00 91.00 89 ALA A O 1
ATOM 681 N N . HIS A 1 90 ? 11.449 6.006 -0.201 1.00 88.38 90 HIS A N 1
ATOM 682 C CA . HIS A 1 90 ? 11.444 6.974 0.910 1.00 88.38 90 HIS A CA 1
ATOM 683 C C . HIS A 1 90 ? 11.873 6.370 2.249 1.00 88.38 90 HIS A C 1
ATOM 685 O O . HIS A 1 90 ? 12.288 7.098 3.150 1.00 88.38 90 HIS A O 1
ATOM 691 N N . PHE A 1 91 ? 11.787 5.051 2.390 1.00 82.56 91 PHE A N 1
ATOM 692 C CA . PHE A 1 91 ? 11.929 4.334 3.647 1.00 82.56 91 PHE A CA 1
ATOM 693 C C . PHE A 1 91 ? 12.904 3.166 3.475 1.00 82.56 91 PHE A C 1
ATOM 695 O O . PHE A 1 91 ? 12.547 2.066 3.082 1.00 82.56 91 PHE A O 1
ATOM 702 N N . GLY A 1 92 ? 14.172 3.392 3.822 1.00 73.88 92 GLY A N 1
ATOM 703 C CA . GLY A 1 92 ? 15.206 2.351 3.770 1.00 73.88 92 GLY A CA 1
ATOM 704 C C . GLY A 1 92 ? 15.080 1.258 4.844 1.00 73.88 92 GLY A C 1
ATOM 705 O O . GLY A 1 92 ? 15.938 0.380 4.908 1.00 73.88 92 GLY A O 1
ATOM 706 N N . SER A 1 93 ? 14.069 1.315 5.722 1.00 83.94 93 SER A N 1
ATOM 707 C CA . SER A 1 93 ? 13.811 0.301 6.751 1.00 83.94 93 SER A CA 1
ATOM 708 C C . SER A 1 93 ? 12.346 0.262 7.196 1.00 83.94 93 SER A C 1
ATOM 710 O O . SER A 1 93 ? 11.638 1.273 7.145 1.00 83.94 93 SER A O 1
ATOM 712 N N . ILE A 1 94 ? 11.906 -0.909 7.678 1.00 82.88 94 ILE A N 1
ATOM 713 C CA . ILE A 1 94 ? 10.552 -1.108 8.215 1.00 82.88 94 ILE A CA 1
ATOM 714 C C . ILE A 1 94 ? 10.293 -0.208 9.427 1.00 82.88 94 ILE A C 1
ATOM 716 O O . ILE A 1 94 ? 9.278 0.477 9.453 1.00 82.88 94 ILE A O 1
ATOM 720 N N . ASP A 1 95 ? 11.261 -0.070 10.337 1.00 83.62 95 ASP A N 1
ATOM 721 C CA . ASP A 1 95 ? 11.135 0.798 11.513 1.00 83.62 95 ASP A CA 1
ATOM 722 C C . ASP A 1 95 ? 10.892 2.270 11.142 1.00 83.62 95 ASP A C 1
ATOM 724 O O . ASP A 1 95 ? 10.178 2.996 11.836 1.00 83.62 95 ASP A O 1
ATOM 728 N N . ALA A 1 96 ? 11.527 2.756 10.067 1.00 84.06 96 ALA A N 1
ATOM 729 C CA . ALA A 1 96 ? 11.324 4.125 9.598 1.00 84.06 96 ALA A CA 1
ATOM 730 C C . ALA A 1 96 ? 9.912 4.308 9.031 1.00 84.06 96 ALA A C 1
ATOM 732 O O . ALA A 1 96 ? 9.277 5.334 9.278 1.00 84.06 96 ALA A O 1
ATOM 733 N N . PHE A 1 97 ? 9.417 3.296 8.320 1.00 84.25 97 PHE A N 1
ATOM 734 C CA . PHE A 1 97 ? 8.058 3.276 7.802 1.00 84.25 97 PHE A CA 1
ATOM 735 C C . PHE A 1 97 ? 7.009 3.176 8.917 1.00 84.25 97 PHE A C 1
ATOM 737 O O . PHE A 1 97 ? 6.023 3.906 8.882 1.00 84.25 97 PHE A O 1
ATOM 744 N N . GLU A 1 98 ? 7.229 2.337 9.930 1.00 82.25 98 GLU A N 1
ATOM 745 C CA . GLU A 1 98 ? 6.347 2.200 11.095 1.00 82.25 98 GLU A CA 1
ATOM 746 C C . GLU A 1 98 ? 6.217 3.509 11.867 1.00 82.25 98 GLU A C 1
ATOM 748 O O . GLU A 1 98 ? 5.100 3.958 12.126 1.00 82.25 98 GLU A O 1
ATOM 753 N N . ARG A 1 99 ? 7.342 4.172 12.171 1.00 81.50 99 ARG A N 1
ATOM 754 C CA . ARG A 1 99 ? 7.328 5.489 12.827 1.00 81.50 99 ARG A CA 1
ATOM 755 C C . ARG A 1 99 ? 6.539 6.510 12.019 1.00 81.50 99 ARG A C 1
ATOM 757 O O . ARG A 1 99 ? 5.678 7.190 12.564 1.00 81.50 99 ARG A O 1
ATOM 764 N N . PHE A 1 100 ? 6.774 6.567 10.711 1.00 81.25 100 PHE A N 1
ATOM 765 C CA . PHE A 1 100 ? 6.014 7.450 9.835 1.00 81.25 100 PHE A CA 1
ATOM 766 C C . PHE A 1 100 ? 4.513 7.116 9.831 1.00 81.25 100 PHE A C 1
ATOM 768 O O . PHE A 1 100 ? 3.677 8.012 9.950 1.00 81.25 100 PHE A O 1
ATOM 775 N N . ALA A 1 101 ? 4.152 5.837 9.716 1.00 78.00 101 ALA A N 1
ATOM 776 C CA . ALA A 1 101 ? 2.762 5.397 9.713 1.00 78.00 101 ALA A CA 1
ATOM 777 C C . ALA A 1 101 ? 2.063 5.717 11.041 1.00 78.00 101 ALA A C 1
ATOM 779 O O . ALA A 1 101 ? 0.882 6.076 11.043 1.00 78.00 101 ALA A O 1
ATOM 780 N N . TYR A 1 102 ? 2.782 5.609 12.157 1.00 77.69 102 TYR A N 1
ATOM 781 C CA . TYR A 1 102 ? 2.314 6.003 13.478 1.00 77.69 102 TYR A CA 1
ATOM 782 C C . TYR A 1 102 ? 2.090 7.520 13.564 1.00 77.69 102 TYR A C 1
ATOM 784 O O . TYR A 1 102 ? 0.992 7.953 13.919 1.00 77.69 102 TYR A O 1
ATOM 792 N N . ASP A 1 103 ? 3.062 8.329 13.142 1.00 77.12 103 ASP A N 1
ATOM 793 C CA . ASP A 1 103 ? 2.973 9.794 13.170 1.00 77.12 103 ASP A CA 1
ATOM 794 C C . ASP A 1 103 ? 1.854 10.324 12.258 1.00 77.12 103 ASP A C 1
ATOM 796 O O . ASP A 1 103 ? 1.075 11.195 12.653 1.00 77.12 103 ASP A O 1
ATOM 800 N N . ALA A 1 104 ? 1.700 9.755 11.058 1.00 75.44 104 ALA A N 1
ATOM 801 C CA . ALA A 1 104 ? 0.624 10.104 10.131 1.00 75.44 104 ALA A CA 1
ATOM 802 C C . ALA A 1 104 ? -0.763 9.764 10.705 1.00 75.44 104 ALA A C 1
ATOM 804 O O . ALA A 1 104 ? -1.724 10.523 10.532 1.00 75.44 104 ALA A O 1
ATOM 805 N N . GLN A 1 105 ? -0.881 8.641 11.422 1.00 75.00 105 GLN A N 1
ATOM 806 C CA . GLN A 1 105 ? -2.110 8.281 12.125 1.00 75.00 105 GLN A CA 1
ATOM 807 C C . GLN A 1 105 ? -2.379 9.218 13.304 1.00 75.00 105 GLN A C 1
ATOM 809 O O . GLN A 1 105 ? -3.507 9.695 13.439 1.00 75.00 105 GLN A O 1
ATOM 814 N N . LEU A 1 106 ? -1.371 9.543 14.117 1.00 72.62 106 LEU A N 1
ATOM 815 C CA . LEU A 1 106 ? -1.502 10.519 15.202 1.00 72.62 106 LEU A CA 1
ATOM 816 C C . LEU A 1 106 ? -1.950 11.889 14.688 1.00 72.62 106 LEU A C 1
ATOM 818 O O . LEU A 1 106 ? -2.898 12.454 15.232 1.00 72.62 106 LEU A O 1
ATOM 822 N N . ALA A 1 107 ? -1.364 12.382 13.596 1.00 70.62 107 ALA A N 1
ATOM 823 C CA . ALA A 1 107 ? -1.765 13.643 12.976 1.00 70.62 107 ALA A CA 1
ATOM 824 C C . ALA A 1 107 ? -3.236 13.625 12.515 1.00 70.62 107 ALA A C 1
ATOM 826 O O . ALA 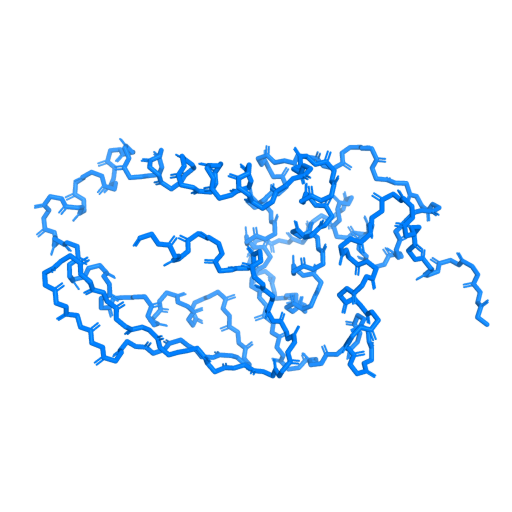A 1 107 ? -3.960 14.612 12.678 1.00 70.62 107 ALA A O 1
ATOM 827 N N . LEU A 1 108 ? -3.719 12.486 11.999 1.00 67.62 108 LEU A N 1
ATOM 828 C CA . LEU A 1 108 ? -5.138 12.291 11.682 1.00 67.62 108 LEU A CA 1
ATOM 829 C C . LEU A 1 108 ? -6.012 12.383 12.946 1.00 67.62 108 LEU A C 1
ATOM 831 O O . LEU A 1 108 ? -7.086 12.991 12.912 1.00 67.62 108 LEU A O 1
ATOM 835 N N . PHE A 1 109 ? -5.557 11.791 14.056 1.00 64.44 109 PHE A N 1
ATOM 836 C CA . PHE A 1 109 ? -6.250 11.831 15.346 1.00 64.44 109 PHE A CA 1
ATOM 837 C C . PHE A 1 109 ? -6.219 13.211 16.009 1.00 64.44 109 PHE A C 1
ATOM 839 O O . PHE A 1 109 ? -7.158 13.529 16.742 1.00 64.44 109 PHE A O 1
ATOM 846 N N . ASP A 1 110 ? -5.213 14.038 15.722 1.00 66.25 110 ASP A N 1
ATOM 847 C CA . ASP A 1 110 ? -5.106 15.416 16.211 1.00 66.25 110 ASP A CA 1
ATOM 848 C C . ASP A 1 110 ? -5.990 16.415 15.451 1.00 66.25 110 ASP A C 1
ATOM 850 O O . ASP A 1 110 ? -6.258 17.518 15.940 1.00 66.25 110 ASP A O 1
ATOM 854 N N . GLY A 1 111 ? -6.554 16.012 14.309 1.00 71.00 111 GLY A N 1
ATOM 855 C CA . GLY A 1 111 ? -7.542 16.802 13.580 1.00 71.00 111 GLY A CA 1
ATOM 856 C C . GLY A 1 111 ? -8.818 17.081 14.405 1.00 71.00 111 GLY A C 1
ATOM 857 O O . GLY A 1 111 ? -9.296 16.200 15.130 1.00 71.00 111 GLY A O 1
ATOM 858 N N . PRO A 1 112 ? -9.463 18.263 14.271 1.00 60.00 112 PRO A N 1
ATOM 859 C CA . PRO A 1 112 ? -10.610 18.664 15.102 1.00 60.00 112 PRO A CA 1
ATOM 860 C C . PRO A 1 112 ? -11.783 17.670 15.076 1.00 60.00 112 PRO A C 1
ATOM 862 O O . PRO A 1 112 ? -12.393 17.375 16.107 1.00 60.00 112 PRO A O 1
ATOM 865 N N . LEU A 1 113 ? -12.070 17.109 13.897 1.00 63.97 113 LEU A N 1
ATOM 866 C CA . LEU A 1 113 ? -13.137 16.128 13.675 1.00 63.97 113 LEU A CA 1
ATOM 867 C C . LEU A 1 113 ? -12.853 14.793 14.388 1.00 63.97 113 LEU A C 1
ATOM 869 O O . LEU A 1 113 ? -13.753 14.161 14.955 1.00 63.97 113 LEU A O 1
ATOM 873 N N . TYR A 1 114 ? -11.590 14.363 14.369 1.00 65.75 114 TYR A N 1
ATOM 874 C CA . TYR A 1 114 ? -11.170 13.080 14.917 1.00 65.75 114 TYR A CA 1
ATOM 875 C C . TYR A 1 114 ? -10.962 13.160 16.432 1.00 65.75 114 TYR A C 1
ATOM 877 O O . TYR A 1 114 ? -11.445 12.271 17.135 1.00 65.75 114 TYR A O 1
ATOM 885 N N . ARG A 1 115 ? -10.413 14.268 16.961 1.00 68.06 115 ARG A N 1
ATOM 886 C CA . ARG A 1 115 ? -10.384 14.568 18.409 1.00 68.06 115 ARG A CA 1
ATOM 887 C C . ARG A 1 115 ? -11.781 14.536 19.017 1.00 68.06 115 ARG A C 1
ATOM 889 O O . ARG A 1 115 ? -11.986 13.939 20.074 1.00 68.06 115 ARG A O 1
ATOM 896 N N . PHE A 1 116 ? -12.760 15.147 18.351 1.00 68.00 116 PHE A N 1
ATOM 897 C CA . PHE A 1 116 ? -14.151 15.128 18.805 1.00 68.00 116 PHE A CA 1
ATOM 898 C C . PHE A 1 116 ? -14.745 13.712 18.801 1.00 68.00 116 PHE A C 1
ATOM 900 O O . PHE A 1 116 ? -15.379 13.297 19.774 1.00 68.00 116 PHE A O 1
ATOM 907 N N . SER A 1 117 ? -14.492 12.947 17.737 1.00 63.75 117 SER A N 1
ATOM 908 C CA . SER A 1 117 ? -14.952 11.559 17.607 1.00 63.75 117 SER A CA 1
ATOM 909 C C . SER A 1 117 ? -14.319 10.636 18.655 1.00 63.75 117 SER A C 1
ATOM 911 O O . SER A 1 117 ? -15.035 9.864 19.291 1.00 63.75 117 SER A O 1
ATOM 913 N N . MET A 1 118 ? -13.011 10.762 18.893 1.00 69.12 118 MET A N 1
ATOM 914 C CA . MET A 1 118 ? -12.259 10.060 19.941 1.00 69.12 118 MET A CA 1
ATOM 915 C C . MET A 1 118 ? -12.844 10.337 21.332 1.00 69.12 118 MET A C 1
ATOM 917 O O . MET A 1 118 ? -13.133 9.397 22.072 1.00 69.12 118 MET A O 1
ATOM 921 N N . ARG A 1 119 ? -13.107 11.612 21.653 1.00 68.44 119 ARG A N 1
ATOM 922 C CA . ARG A 1 119 ? -13.666 12.033 22.950 1.00 68.44 119 ARG A CA 1
ATOM 923 C C . ARG A 1 119 ? -15.100 11.553 23.192 1.00 68.44 119 ARG A C 1
ATOM 925 O O . ARG A 1 119 ? -15.451 11.303 24.339 1.00 68.44 119 ARG A O 1
ATOM 932 N N . ARG A 1 120 ? -15.936 11.431 22.151 1.00 68.81 120 ARG A N 1
ATOM 933 C CA . ARG A 1 120 ? -17.349 11.019 22.296 1.00 68.81 120 ARG A CA 1
ATOM 934 C C . ARG A 1 120 ? -17.606 9.523 22.142 1.00 68.81 120 ARG A C 1
ATOM 936 O O . ARG A 1 120 ? -18.476 8.992 22.824 1.00 68.81 120 ARG A O 1
ATOM 943 N N . LEU A 1 121 ? -16.938 8.855 21.204 1.00 68.81 121 LEU A N 1
ATOM 944 C CA . LEU A 1 121 ? -17.203 7.444 20.898 1.00 68.81 121 LEU A CA 1
ATOM 945 C C . LEU A 1 121 ? -16.324 6.506 21.735 1.00 68.81 121 LEU A C 1
ATOM 947 O O . LEU A 1 121 ? -16.752 5.396 22.045 1.00 68.81 121 LEU A O 1
ATOM 951 N N . GLY A 1 122 ? -15.122 6.942 22.115 1.00 75.56 122 GLY A N 1
ATOM 952 C CA . GLY A 1 122 ? -14.115 6.093 22.744 1.00 75.56 122 GLY A CA 1
ATOM 953 C C . GLY A 1 122 ? -13.476 5.090 21.763 1.00 75.56 122 GLY A C 1
ATOM 954 O O . GLY A 1 122 ? -14.092 4.692 20.765 1.00 75.56 122 GLY A O 1
ATOM 955 N N . PRO A 1 123 ? -12.239 4.639 22.038 1.00 73.25 123 PRO A N 1
ATOM 956 C CA . PRO A 1 123 ? -11.446 3.816 21.116 1.00 73.25 123 PRO A CA 1
ATOM 957 C C . PRO A 1 123 ? -12.123 2.482 20.776 1.00 73.25 123 PRO A C 1
ATOM 959 O O . PRO A 1 123 ? -12.149 2.067 19.619 1.00 73.25 123 PRO A O 1
ATOM 962 N N . GLN A 1 124 ? -12.785 1.849 21.748 1.00 79.62 124 GLN A N 1
ATOM 963 C CA . GLN A 1 124 ? -13.470 0.569 21.544 1.00 79.62 124 GLN A CA 1
ATOM 964 C C . GLN A 1 124 ? -14.616 0.655 20.524 1.00 79.62 124 GLN A C 1
ATOM 966 O O . GLN A 1 124 ? -14.823 -0.271 19.740 1.00 79.62 124 GLN A O 1
ATOM 971 N N . ARG A 1 125 ? -15.373 1.763 20.495 1.00 79.50 125 ARG A N 1
ATOM 972 C CA . ARG A 1 125 ? -16.460 1.935 19.515 1.00 79.50 125 ARG A CA 1
ATOM 973 C C . ARG A 1 125 ? -15.930 2.250 18.122 1.00 79.50 125 ARG A C 1
ATOM 975 O O . ARG A 1 125 ? -16.570 1.870 17.145 1.00 79.50 125 ARG A O 1
ATOM 982 N N . LEU A 1 126 ? -14.784 2.924 18.024 1.00 78.25 126 LEU A N 1
ATOM 983 C CA . LEU A 1 126 ? -14.102 3.145 16.748 1.00 78.25 126 LEU A CA 1
ATOM 984 C C . LEU A 1 126 ? -13.586 1.822 16.171 1.00 78.25 126 LEU A C 1
ATOM 986 O O . LEU A 1 126 ? -13.841 1.540 15.001 1.00 78.25 126 LEU A O 1
ATOM 990 N N . LEU A 1 127 ? -12.976 0.974 17.004 1.00 82.69 127 LEU A N 1
ATOM 991 C CA . LEU A 1 127 ? -12.511 -0.362 16.612 1.00 82.69 127 LEU A CA 1
ATOM 992 C C . LEU A 1 127 ? -13.651 -1.235 16.074 1.00 82.69 127 LEU A C 1
ATOM 994 O O . LEU A 1 127 ? -13.512 -1.858 15.027 1.00 82.69 127 LEU A O 1
ATOM 998 N N . ARG A 1 128 ? -14.835 -1.184 16.696 1.00 85.94 128 ARG A N 1
ATOM 999 C CA . ARG A 1 128 ? -16.041 -1.882 16.202 1.00 85.94 128 ARG A CA 1
ATOM 1000 C C . ARG A 1 128 ? -16.483 -1.468 14.793 1.00 85.94 128 ARG A C 1
ATOM 1002 O O . ARG A 1 128 ? -17.245 -2.195 14.167 1.00 85.94 128 ARG A O 1
ATOM 1009 N N . ARG A 1 129 ? -16.025 -0.322 14.278 1.00 85.62 129 ARG A N 1
ATOM 1010 C CA . ARG A 1 129 ? -16.324 0.144 12.912 1.00 85.62 129 ARG A CA 1
ATOM 1011 C C . ARG A 1 129 ? -15.262 -0.253 11.889 1.00 85.62 129 ARG A C 1
ATOM 1013 O O . ARG A 1 129 ? -15.500 -0.052 10.698 1.00 85.62 129 ARG A O 1
ATOM 1020 N N . VAL A 1 130 ? -14.127 -0.809 12.318 1.00 86.94 130 VAL A N 1
ATOM 1021 C CA . VAL A 1 130 ? -13.023 -1.210 11.432 1.00 86.94 130 VAL A CA 1
ATOM 1022 C C . VAL A 1 130 ? -13.487 -2.184 10.339 1.00 86.94 130 VAL A C 1
ATOM 1024 O O . VAL A 1 130 ? -13.239 -1.866 9.177 1.00 86.94 130 VAL A O 1
ATOM 1027 N N . PRO A 1 131 ? -14.258 -3.258 10.624 1.00 90.75 131 PRO A N 1
ATOM 1028 C CA . PRO A 1 131 ? -14.760 -4.156 9.574 1.00 90.75 131 PRO A CA 1
ATOM 1029 C C . PRO A 1 131 ? -15.618 -3.449 8.515 1.00 90.75 131 PRO A C 1
ATOM 1031 O O . PRO A 1 131 ? -15.456 -3.643 7.310 1.00 90.75 131 PRO A O 1
ATOM 1034 N N . THR A 1 132 ? -16.519 -2.563 8.947 1.00 90.06 132 THR A N 1
ATOM 1035 C CA . THR A 1 132 ? -17.369 -1.788 8.031 1.00 90.06 132 THR A CA 1
ATOM 1036 C C . THR A 1 132 ? -16.547 -0.819 7.189 1.00 90.06 132 THR A C 1
ATOM 1038 O O . THR A 1 132 ? -16.782 -0.692 5.987 1.00 90.06 132 THR A O 1
ATOM 1041 N N . ARG A 1 133 ? -15.565 -0.145 7.801 1.00 88.00 133 ARG A N 1
ATOM 1042 C CA . ARG A 1 133 ? -14.649 0.748 7.087 1.00 88.00 133 ARG A CA 1
ATOM 1043 C C . ARG A 1 133 ? -13.815 -0.035 6.079 1.00 88.00 133 ARG A C 1
ATOM 1045 O O . ARG A 1 133 ? -13.696 0.419 4.949 1.00 88.00 133 ARG A O 1
ATOM 1052 N N . TRP A 1 134 ? -13.318 -1.217 6.439 1.00 91.75 134 TRP A N 1
ATOM 1053 C CA . TRP A 1 134 ? -12.576 -2.091 5.533 1.00 91.75 134 TRP A CA 1
ATOM 1054 C C . TRP A 1 134 ? -13.365 -2.363 4.252 1.00 91.75 134 TRP A C 1
ATOM 1056 O O . TRP A 1 134 ? -12.899 -2.019 3.167 1.00 91.75 134 TRP A O 1
ATOM 1066 N N . ARG A 1 135 ? -14.610 -2.838 4.383 1.00 94.19 135 ARG A N 1
ATOM 1067 C CA . ARG A 1 135 ? -15.521 -3.118 3.255 1.00 94.19 135 ARG A CA 1
ATOM 1068 C C . ARG A 1 135 ? -15.857 -1.893 2.401 1.00 94.19 135 ARG A C 1
ATOM 1070 O O . ARG A 1 135 ? -16.272 -2.033 1.254 1.00 94.19 135 ARG A O 1
ATOM 1077 N N . HIS A 1 136 ? -15.713 -0.683 2.942 1.00 92.44 136 HIS A N 1
ATOM 1078 C CA . HIS A 1 136 ? -15.910 0.541 2.169 1.00 92.44 136 HIS A CA 1
ATOM 1079 C C . HIS A 1 136 ? -14.772 0.792 1.170 1.00 92.44 136 HIS A C 1
ATOM 1081 O O . HIS A 1 136 ? -15.004 1.441 0.148 1.00 92.44 136 HIS A O 1
ATOM 1087 N N . PHE A 1 137 ? -13.566 0.299 1.465 1.00 94.12 137 PHE A N 1
ATOM 1088 C CA . PHE A 1 137 ? -12.357 0.526 0.670 1.00 94.12 137 PHE A CA 1
ATOM 1089 C C . PHE A 1 137 ? -11.804 -0.733 -0.003 1.00 94.12 137 PHE A C 1
ATOM 1091 O O . PHE A 1 137 ? -10.988 -0.578 -0.902 1.00 94.12 137 PHE A O 1
ATOM 1098 N N . HIS A 1 138 ? -12.252 -1.931 0.380 1.00 96.25 138 HIS A N 1
ATOM 1099 C CA . HIS A 1 138 ? -11.722 -3.211 -0.099 1.00 96.25 138 HIS A CA 1
ATOM 1100 C C . HIS A 1 138 ? -12.847 -4.152 -0.555 1.00 96.25 138 HIS A C 1
ATOM 1102 O O . HIS A 1 138 ? -13.953 -4.135 -0.003 1.00 96.25 138 HIS A O 1
ATOM 1108 N N . ARG A 1 139 ? -12.552 -4.991 -1.550 1.00 97.62 139 ARG A N 1
ATOM 1109 C CA . ARG A 1 139 ? -13.355 -6.145 -1.990 1.00 97.62 139 ARG A CA 1
ATOM 1110 C C . ARG A 1 139 ? -12.420 -7.329 -2.243 1.00 97.62 139 ARG A C 1
ATOM 1112 O O . ARG A 1 139 ? -11.260 -7.116 -2.576 1.00 97.62 139 ARG A O 1
ATOM 1119 N N . GLY A 1 140 ? -12.934 -8.549 -2.093 1.00 96.69 140 GLY A N 1
ATOM 1120 C CA . GLY A 1 140 ? -12.153 -9.789 -2.229 1.00 96.69 140 GLY A CA 1
ATOM 1121 C C . GLY A 1 140 ? -11.352 -10.173 -0.978 1.00 96.69 140 GLY A C 1
ATOM 1122 O O . GLY A 1 140 ? -10.774 -11.248 -0.936 1.00 96.69 140 GLY A O 1
ATOM 1123 N N . THR A 1 141 ? -11.357 -9.327 0.056 1.00 95.62 141 THR A N 1
ATOM 1124 C CA . THR A 1 141 ? -10.671 -9.550 1.336 1.00 95.62 141 THR A CA 1
ATOM 1125 C C . THR A 1 141 ? -11.585 -9.140 2.483 1.00 95.62 141 THR A C 1
ATOM 1127 O O . THR A 1 141 ? -12.481 -8.299 2.312 1.00 95.62 141 THR A O 1
ATOM 1130 N N . THR A 1 142 ? -11.377 -9.712 3.665 1.00 94.38 142 THR A N 1
ATOM 1131 C CA . THR A 1 142 ? -12.165 -9.371 4.851 1.00 94.38 142 THR A CA 1
ATOM 1132 C C . THR A 1 142 ? -11.280 -9.017 6.035 1.00 94.38 142 THR A C 1
ATOM 1134 O O . THR A 1 142 ? -10.158 -9.490 6.169 1.00 94.38 142 THR A O 1
ATOM 1137 N N . LEU A 1 143 ? -11.808 -8.154 6.897 1.00 92.38 143 LEU A N 1
ATOM 1138 C CA . LEU A 1 143 ? -11.208 -7.819 8.176 1.00 92.38 143 LEU A CA 1
ATOM 1139 C C . LEU A 1 143 ? -12.314 -7.894 9.225 1.00 92.38 143 LEU A C 1
ATOM 1141 O O . LEU A 1 143 ? -13.252 -7.091 9.190 1.00 92.38 143 LEU A O 1
ATOM 1145 N N . THR A 1 144 ? -12.236 -8.868 10.123 1.00 92.81 144 THR A N 1
ATOM 1146 C CA . THR A 1 144 ? -13.179 -9.066 11.225 1.00 92.81 144 THR A CA 1
ATOM 1147 C C . THR A 1 144 ? -12.543 -8.652 12.541 1.00 92.81 144 THR A C 1
ATOM 1149 O O . THR A 1 144 ? -11.326 -8.631 12.706 1.00 92.81 144 THR A O 1
ATOM 1152 N N . LEU A 1 145 ? -13.392 -8.257 13.484 1.00 92.06 145 LEU A N 1
ATOM 1153 C CA . LEU A 1 145 ? -12.980 -7.907 14.833 1.00 92.06 145 LEU A CA 1
ATOM 1154 C C . LEU A 1 145 ? -13.362 -9.054 15.758 1.00 92.06 145 LEU A C 1
ATOM 1156 O O . LEU A 1 145 ? -14.538 -9.212 16.076 1.00 92.06 145 LEU A O 1
ATOM 1160 N N . GLU A 1 146 ? -12.365 -9.820 16.182 1.00 93.19 146 GLU A N 1
ATOM 1161 C CA . GLU A 1 146 ? -12.549 -10.991 17.042 1.00 93.19 146 GLU A CA 1
ATOM 1162 C C . GLU A 1 146 ? -12.723 -10.576 18.501 1.00 93.19 146 GLU A C 1
ATOM 1164 O O . GLU A 1 146 ? -13.599 -11.066 19.215 1.00 93.19 146 GLU A O 1
ATOM 1169 N N . ARG A 1 147 ? -11.893 -9.633 18.963 1.00 88.06 147 ARG A N 1
ATOM 1170 C CA . ARG A 1 147 ? -11.908 -9.199 20.359 1.00 88.06 147 ARG A CA 1
ATOM 1171 C C . ARG A 1 147 ? -11.534 -7.736 20.518 1.00 88.06 147 ARG A C 1
ATOM 1173 O O . ARG A 1 147 ? -10.681 -7.219 19.805 1.00 88.06 147 ARG A O 1
ATOM 1180 N N . VAL A 1 148 ? -12.150 -7.085 21.503 1.00 88.25 148 VAL A N 1
ATOM 1181 C CA . VAL A 1 148 ? -11.751 -5.761 21.990 1.00 88.25 148 VAL A CA 1
ATOM 1182 C C . VAL A 1 148 ? -11.671 -5.796 23.504 1.00 88.25 148 VAL A C 1
ATOM 1184 O O . VAL A 1 148 ? -12.660 -6.090 24.173 1.00 88.25 148 VAL A O 1
ATOM 1187 N N . GLU A 1 149 ? -10.511 -5.430 24.023 1.00 85.69 149 GLU A N 1
ATOM 1188 C CA . GLU A 1 149 ? -10.211 -5.271 25.441 1.00 85.69 149 GLU A CA 1
ATOM 1189 C C . GLU A 1 149 ? -9.691 -3.838 25.679 1.00 85.69 149 GLU A C 1
ATOM 1191 O O . GLU A 1 149 ? -9.383 -3.109 24.727 1.00 85.69 149 GLU A O 1
ATOM 1196 N N . PRO A 1 150 ? -9.636 -3.347 26.926 1.00 80.00 150 PRO A N 1
ATOM 1197 C CA . PRO A 1 150 ? -8.945 -2.096 27.217 1.00 80.00 150 PRO A CA 1
ATOM 1198 C C . PRO A 1 150 ? -7.487 -2.156 26.733 1.00 80.00 150 PRO A C 1
ATOM 1200 O O . PRO A 1 150 ? -6.718 -3.005 27.166 1.00 80.00 150 PRO A O 1
ATOM 1203 N N . GLY A 1 151 ? -7.123 -1.268 25.805 1.00 76.81 151 GLY A N 1
ATOM 1204 C CA . GLY A 1 151 ? -5.765 -1.171 25.258 1.00 76.81 151 GLY A CA 1
ATOM 1205 C C . GLY A 1 151 ? -5.374 -2.239 24.231 1.00 76.81 151 GLY A C 1
ATOM 1206 O O . GLY A 1 151 ? -4.248 -2.195 23.754 1.00 76.81 151 GLY A O 1
ATOM 1207 N N . ARG A 1 152 ? -6.257 -3.184 23.872 1.00 82.19 152 ARG A N 1
ATOM 1208 C CA . ARG A 1 152 ? -5.948 -4.249 22.899 1.00 82.19 152 ARG A CA 1
ATOM 1209 C C . ARG A 1 152 ? -7.140 -4.590 22.013 1.00 82.19 152 ARG A C 1
ATOM 1211 O O . ARG A 1 152 ? -8.290 -4.571 22.452 1.00 82.19 152 ARG A O 1
ATOM 1218 N N . ALA A 1 153 ? -6.865 -4.957 20.769 1.00 86.38 153 ALA A N 1
ATOM 1219 C CA . ALA A 1 153 ? -7.856 -5.515 19.861 1.00 86.38 153 ALA A CA 1
ATOM 1220 C C . ALA A 1 153 ? -7.242 -6.653 19.050 1.00 86.38 153 ALA A C 1
ATOM 1222 O O . ALA A 1 153 ? -6.087 -6.572 18.648 1.00 86.38 153 ALA A O 1
ATOM 1223 N N . ALA A 1 154 ? -8.029 -7.696 18.806 1.00 89.00 154 ALA A N 1
ATOM 1224 C CA . ALA A 1 154 ? -7.675 -8.771 17.894 1.00 89.00 154 ALA A CA 1
ATOM 1225 C C . ALA A 1 154 ? -8.519 -8.628 16.628 1.00 89.00 154 ALA A C 1
ATOM 1227 O O . ALA A 1 154 ? -9.754 -8.624 16.693 1.00 89.00 154 ALA A O 1
ATOM 1228 N N . LEU A 1 155 ? -7.844 -8.492 15.491 1.00 88.94 155 LEU A N 1
ATOM 1229 C CA . LEU A 1 155 ? -8.444 -8.455 14.165 1.00 88.94 155 LEU A CA 1
ATOM 1230 C C . LEU A 1 155 ? -8.031 -9.724 13.421 1.00 88.94 155 LEU A C 1
ATOM 1232 O O . LEU A 1 155 ? -6.863 -10.106 13.469 1.00 88.94 155 LEU A O 1
ATOM 1236 N N . LEU A 1 156 ? -8.971 -10.352 12.725 1.00 90.94 156 LEU A N 1
ATOM 1237 C CA . LEU A 1 156 ? -8.675 -11.432 11.794 1.00 90.94 156 LEU A CA 1
ATOM 1238 C C . LEU A 1 156 ? -8.805 -10.879 10.378 1.00 90.94 156 LEU A C 1
ATOM 1240 O O . LEU A 1 156 ? -9.818 -10.281 10.018 1.00 90.94 156 LEU A O 1
ATOM 1244 N N . HIS A 1 157 ? -7.752 -11.049 9.589 1.00 91.62 157 HIS A N 1
ATOM 1245 C CA . HIS A 1 157 ? -7.709 -10.607 8.207 1.00 91.62 157 HIS A CA 1
ATOM 1246 C C . HIS A 1 157 ? -7.668 -11.825 7.286 1.00 91.62 157 HIS A C 1
ATOM 1248 O O . HIS A 1 157 ? -6.724 -12.610 7.343 1.00 91.62 157 HIS A O 1
ATOM 1254 N N . ASP A 1 158 ? -8.691 -11.965 6.449 1.00 94.06 158 ASP A N 1
ATOM 1255 C CA . ASP A 1 158 ? -8.796 -13.032 5.458 1.00 94.06 158 ASP A CA 1
ATOM 1256 C C . ASP A 1 158 ? -8.506 -12.469 4.066 1.00 94.06 158 ASP A C 1
ATOM 1258 O O . ASP A 1 158 ? -9.215 -11.587 3.563 1.00 94.06 158 ASP A O 1
ATOM 1262 N N . ALA A 1 159 ? -7.430 -12.960 3.465 1.00 93.56 159 ALA A N 1
ATOM 1263 C CA . ALA A 1 159 ? -6.988 -12.592 2.133 1.00 93.56 159 ALA A CA 1
ATOM 1264 C C . ALA A 1 159 ? -6.138 -13.710 1.521 1.00 93.56 159 ALA A C 1
ATOM 1266 O O . ALA A 1 159 ? -5.516 -14.485 2.256 1.00 93.56 159 ALA A O 1
ATOM 1267 N N . PRO A 1 160 ? -6.034 -13.758 0.181 1.00 94.81 160 PRO A N 1
ATOM 1268 C CA . PRO A 1 160 ? -5.135 -14.686 -0.483 1.00 94.81 160 PRO A CA 1
ATOM 1269 C C . PRO A 1 160 ? -3.690 -14.554 0.010 1.00 94.81 160 PRO A C 1
ATOM 1271 O O . PRO A 1 160 ? -3.198 -13.452 0.277 1.00 94.81 160 PRO A O 1
ATOM 1274 N N . ALA A 1 161 ? -2.999 -15.691 0.100 1.00 90.69 161 ALA A N 1
ATOM 1275 C CA . ALA A 1 161 ? -1.629 -15.746 0.591 1.00 90.69 161 ALA A CA 1
ATOM 1276 C C . ALA A 1 161 ? -0.713 -14.797 -0.198 1.00 90.69 161 ALA A C 1
ATOM 1278 O O . ALA A 1 161 ? -0.728 -14.754 -1.430 1.00 90.69 161 ALA A O 1
ATOM 1279 N N . GLY A 1 162 ? 0.081 -14.014 0.529 1.00 89.38 162 GLY A N 1
ATOM 1280 C CA . GLY A 1 162 ? 1.015 -13.063 -0.060 1.00 89.38 162 GLY A CA 1
ATOM 1281 C C . GLY A 1 162 ? 0.387 -11.783 -0.612 1.00 89.38 162 GLY A C 1
ATOM 1282 O O . GLY A 1 162 ? 1.154 -10.913 -0.989 1.00 89.38 162 GLY A O 1
ATOM 1283 N N . LEU A 1 163 ? -0.947 -11.602 -0.628 1.00 92.00 163 LEU A N 1
ATOM 1284 C CA . LEU A 1 163 ? -1.557 -10.340 -1.089 1.00 92.00 163 LEU A CA 1
ATOM 1285 C C . LEU A 1 163 ? -1.169 -9.146 -0.212 1.00 92.00 163 LEU A C 1
ATOM 1287 O O . LEU A 1 163 ? -1.056 -8.039 -0.718 1.00 92.00 163 LEU A O 1
ATOM 1291 N N . TYR A 1 164 ? -0.982 -9.358 1.089 1.00 88.50 164 TYR A N 1
ATOM 1292 C CA . TYR A 1 164 ? -0.508 -8.330 2.007 1.00 88.50 164 TYR A CA 1
ATOM 1293 C C . TYR A 1 164 ? 0.735 -8.831 2.729 1.00 88.50 164 TYR A C 1
ATOM 1295 O O . TYR A 1 164 ? 0.739 -9.928 3.285 1.00 88.50 164 TYR A O 1
ATOM 1303 N N . GLY A 1 165 ? 1.791 -8.022 2.688 1.00 77.75 165 GLY A N 1
ATOM 1304 C CA . GLY A 1 165 ? 3.020 -8.246 3.440 1.00 77.75 165 GLY A CA 1
ATOM 1305 C C . GLY A 1 165 ? 3.076 -7.403 4.711 1.00 77.75 165 GLY A C 1
ATOM 1306 O O . GLY A 1 165 ? 2.169 -6.629 5.005 1.00 77.75 165 GLY A O 1
ATOM 1307 N N . GLU A 1 166 ? 4.188 -7.510 5.425 1.00 73.50 166 GLU A N 1
ATOM 1308 C CA . GLU A 1 166 ? 4.460 -6.802 6.683 1.00 73.50 166 GLU A CA 1
ATOM 1309 C C . GLU A 1 166 ? 4.227 -5.283 6.588 1.00 73.50 166 GLU A C 1
ATOM 1311 O O . GLU A 1 166 ? 3.496 -4.710 7.392 1.00 73.50 166 GLU A O 1
ATOM 1316 N N . VAL A 1 167 ? 4.708 -4.646 5.513 1.00 74.06 167 VAL A N 1
ATOM 1317 C CA . VAL A 1 167 ? 4.519 -3.205 5.250 1.00 74.06 167 VAL A CA 1
ATOM 1318 C C . VAL A 1 167 ? 3.036 -2.809 5.183 1.00 74.06 167 VAL A C 1
ATOM 1320 O O . VAL A 1 167 ? 2.669 -1.705 5.577 1.00 74.06 167 VAL A O 1
ATOM 1323 N N . ALA A 1 168 ? 2.148 -3.694 4.720 1.00 74.00 168 ALA A N 1
ATOM 1324 C CA . ALA A 1 168 ? 0.724 -3.377 4.623 1.00 74.00 168 ALA A CA 1
ATOM 1325 C C . ALA A 1 168 ? 0.041 -3.248 5.995 1.00 74.00 168 ALA A C 1
ATOM 1327 O O . ALA A 1 168 ? -0.980 -2.565 6.103 1.00 74.00 168 ALA A O 1
ATOM 1328 N N . PHE A 1 169 ? 0.601 -3.888 7.026 1.00 70.06 169 PHE A N 1
ATOM 1329 C CA . PHE A 1 169 ? 0.048 -3.926 8.381 1.00 70.06 169 PHE A CA 1
ATOM 1330 C C . PHE A 1 169 ? 0.925 -3.253 9.433 1.00 70.06 169 PHE A C 1
ATOM 1332 O O . PHE A 1 169 ? 0.484 -3.137 10.569 1.00 70.06 169 PHE A O 1
ATOM 1339 N N . ALA A 1 170 ? 2.093 -2.735 9.060 1.00 63.47 170 ALA A N 1
ATOM 1340 C CA . ALA A 1 170 ? 2.977 -1.954 9.925 1.00 63.47 170 ALA A CA 1
ATOM 1341 C C . ALA A 1 170 ? 2.243 -0.833 10.700 1.00 63.47 170 ALA A C 1
ATOM 1343 O O . ALA A 1 170 ? 2.575 -0.533 11.837 1.00 63.47 170 ALA A O 1
ATOM 1344 N N . GLY A 1 171 ? 1.174 -0.254 10.134 1.00 51.22 171 GLY A N 1
ATOM 1345 C CA . GLY A 1 171 ? 0.338 0.740 10.820 1.00 51.22 171 GLY A CA 1
ATOM 1346 C C . GLY A 1 171 ? -0.753 0.188 11.756 1.00 51.22 171 GLY A C 1
ATOM 1347 O O . GLY A 1 171 ? -1.417 0.982 12.416 1.00 51.22 171 GLY A O 1
ATOM 1348 N N . LEU A 1 172 ? -0.992 -1.126 11.786 1.00 55.25 172 LEU A N 1
ATOM 1349 C CA . LEU A 1 172 ? -1.980 -1.800 12.648 1.00 55.25 172 LEU A CA 1
ATOM 1350 C C . LEU A 1 172 ? -1.342 -2.518 13.848 1.00 55.25 172 LEU A C 1
ATOM 1352 O O . LEU A 1 172 ? -2.068 -2.936 14.750 1.00 55.25 172 LEU A O 1
ATOM 1356 N N . SER A 1 173 ? -0.018 -2.654 13.850 1.00 42.69 173 SER A N 1
ATOM 1357 C CA . SER A 1 173 ? 0.775 -3.279 14.907 1.00 42.69 173 SER A CA 1
ATOM 1358 C C . SER A 1 173 ? 1.360 -2.187 15.807 1.00 42.69 173 SER A C 1
ATOM 1360 O O . SER A 1 173 ? 2.428 -1.659 15.519 1.00 42.69 173 SER A O 1
ATOM 1362 N N . ALA A 1 174 ? 0.647 -1.807 16.868 1.00 34.06 174 ALA A N 1
ATOM 1363 C CA . ALA A 1 174 ? 1.146 -0.907 17.913 1.00 34.06 174 ALA A CA 1
ATOM 1364 C C . ALA A 1 174 ? 0.703 -1.395 19.295 1.00 34.06 174 ALA A C 1
ATOM 1366 O O . ALA A 1 174 ? -0.478 -1.800 19.422 1.00 34.06 174 ALA A O 1
#